Protein AF-A0A2V7JNX9-F1 (afdb_monomer_lite)

Secondary structure (DSSP, 8-state):
----S-----HHHHHHHHHHHHTT--EEEESHHHHHHHHT------EEEE--

Sequence (52 aa):
MNFPERLPIPDDVLRIARRLEEAGYETWCVGGAIRDNLLGLENHDFDLTTAA

Radius of gyration: 11.79 Å; chains: 1; bounding box: 23×21×33 Å

pLDDT: mean 94.77, std 5.11, range [67.69, 98.5]

Structure (mmCIF, N/CA/C/O backbone):
data_AF-A0A2V7JNX9-F1
#
_entry.id   AF-A0A2V7JNX9-F1
#
loop_
_atom_site.group_PDB
_atom_site.id
_atom_site.type_symbol
_atom_site.label_atom_id
_atom_site.label_alt_id
_atom_site.label_comp_id
_atom_site.label_asym_id
_atom_site.label_entity_id
_atom_site.label_seq_id
_atom_site.pdbx_PDB_ins_code
_atom_site.Cartn_x
_atom_site.Cartn_y
_atom_site.Cartn_z
_atom_site.occupancy
_atom_site.B_iso_or_equiv
_atom_site.auth_seq_id
_atom_site.auth_comp_id
_atom_site.auth_asym_id
_atom_site.auth_atom_id
_atom_site.pdbx_PDB_model_num
ATOM 1 N N . MET A 1 1 ? -0.700 -14.925 19.088 1.00 67.69 1 MET A N 1
ATOM 2 C CA . MET A 1 1 ? -1.401 -13.844 18.362 1.00 67.69 1 MET A CA 1
ATOM 3 C C . MET A 1 1 ? -2.224 -14.497 17.272 1.00 67.69 1 MET A C 1
ATOM 5 O O . MET A 1 1 ? -1.731 -15.459 16.697 1.00 67.69 1 MET A O 1
ATOM 9 N N . ASN A 1 2 ? -3.452 -14.039 17.034 1.00 84.38 2 ASN A N 1
ATOM 10 C CA . ASN A 1 2 ? -4.270 -14.530 15.928 1.00 84.38 2 ASN A CA 1
ATOM 11 C C . ASN A 1 2 ? -4.173 -13.511 14.794 1.00 84.38 2 ASN A C 1
ATOM 13 O O . ASN A 1 2 ? -4.606 -12.376 14.975 1.00 84.38 2 ASN A O 1
ATOM 17 N N . PHE A 1 3 ? -3.558 -13.889 13.678 1.00 86.44 3 PHE A N 1
ATOM 18 C CA . PHE A 1 3 ? -3.482 -13.034 12.498 1.00 86.44 3 PHE A CA 1
ATOM 19 C C . PHE A 1 3 ? -4.612 -13.400 11.532 1.00 86.44 3 PHE A C 1
ATOM 21 O O . PHE A 1 3 ? -4.920 -14.586 11.398 1.00 86.44 3 PHE A O 1
ATOM 28 N N . PRO A 1 4 ? -5.255 -12.415 10.884 1.00 90.56 4 PRO A N 1
ATOM 29 C CA . PRO A 1 4 ? -6.258 -12.705 9.871 1.00 90.56 4 PRO A CA 1
ATOM 30 C C . PRO A 1 4 ? -5.606 -13.379 8.656 1.00 90.56 4 PRO A C 1
ATOM 32 O O . PRO A 1 4 ? -4.467 -13.075 8.307 1.00 90.56 4 PRO A O 1
ATOM 35 N N . GLU A 1 5 ? -6.343 -14.259 7.973 1.00 92.81 5 GLU A N 1
ATOM 36 C CA . GLU A 1 5 ? -5.866 -14.874 6.722 1.00 92.81 5 GLU A CA 1
ATOM 37 C C . GLU A 1 5 ? -5.681 -13.846 5.597 1.00 92.81 5 GLU A C 1
ATOM 39 O O . GLU A 1 5 ? -4.891 -14.060 4.679 1.00 92.81 5 GLU A O 1
ATOM 44 N N . ARG A 1 6 ? -6.436 -12.740 5.640 1.00 91.88 6 ARG A N 1
ATOM 45 C CA . ARG A 1 6 ? -6.401 -11.669 4.641 1.00 91.88 6 ARG A CA 1
ATOM 46 C C . ARG A 1 6 ? -6.578 -10.309 5.294 1.00 91.88 6 ARG A C 1
ATOM 48 O O . ARG A 1 6 ? -7.370 -10.164 6.223 1.00 91.88 6 ARG A O 1
ATOM 55 N N . LEU A 1 7 ? -5.882 -9.318 4.749 1.00 93.25 7 LEU A N 1
ATOM 56 C CA . LEU A 1 7 ? -6.101 -7.911 5.063 1.00 93.25 7 LEU A CA 1
ATOM 57 C C . LEU A 1 7 ? -6.979 -7.275 3.975 1.00 93.25 7 LEU A C 1
ATOM 59 O O . LEU A 1 7 ? -6.870 -7.671 2.810 1.00 93.25 7 LEU A O 1
ATOM 63 N N . PRO A 1 8 ? -7.850 -6.314 4.324 1.00 92.56 8 PRO A N 1
ATOM 64 C CA . PRO A 1 8 ? -8.686 -5.595 3.368 1.00 92.56 8 PRO A CA 1
ATOM 65 C C . PRO A 1 8 ? -7.856 -4.563 2.585 1.00 92.56 8 PRO A C 1
ATOM 67 O O . PRO A 1 8 ? -7.963 -3.358 2.789 1.00 92.56 8 PRO A O 1
ATOM 70 N N . ILE A 1 9 ? -7.004 -5.050 1.685 1.00 94.44 9 ILE A N 1
ATOM 71 C CA . ILE A 1 9 ? -6.199 -4.213 0.790 1.00 94.44 9 ILE A CA 1
ATOM 72 C C . ILE A 1 9 ? -7.056 -3.799 -0.423 1.00 94.44 9 ILE A C 1
ATOM 74 O O . ILE A 1 9 ? -7.643 -4.681 -1.054 1.00 94.44 9 ILE A O 1
ATOM 78 N N . PRO A 1 10 ? -7.126 -2.504 -0.790 1.00 95.56 10 PRO A N 1
ATOM 79 C CA . PRO A 1 10 ? -7.863 -2.049 -1.967 1.00 95.56 10 PRO A CA 1
ATOM 80 C C . PRO A 1 10 ? -7.344 -2.655 -3.278 1.00 95.56 10 PRO A C 1
ATOM 82 O O . PRO A 1 10 ? -6.135 -2.778 -3.486 1.00 95.56 10 PRO A O 1
ATOM 85 N N . ASP A 1 11 ? -8.254 -2.939 -4.213 1.00 97.25 11 ASP A N 1
ATOM 86 C CA . ASP A 1 11 ? -7.919 -3.529 -5.520 1.00 97.25 11 ASP A CA 1
ATOM 87 C C . ASP A 1 11 ? -6.925 -2.682 -6.328 1.00 97.25 11 ASP A C 1
ATOM 89 O O . ASP A 1 11 ? -6.085 -3.223 -7.049 1.00 97.25 11 ASP A O 1
ATOM 93 N N . ASP A 1 12 ? -6.972 -1.355 -6.191 1.00 97.06 12 ASP A N 1
ATOM 94 C CA . ASP A 1 12 ? -6.026 -0.459 -6.857 1.00 97.06 12 ASP A CA 1
ATOM 95 C C . ASP A 1 12 ? -4.587 -0.640 -6.358 1.00 97.06 12 ASP A C 1
ATOM 97 O O . ASP A 1 12 ? -3.659 -0.635 -7.169 1.00 97.06 12 ASP A O 1
ATOM 101 N N . VAL A 1 13 ? -4.395 -0.878 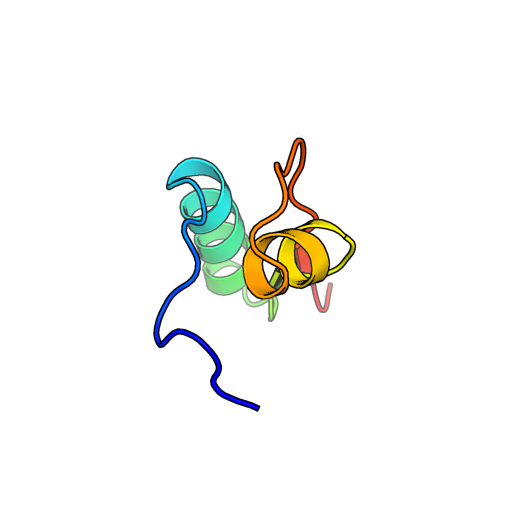-5.057 1.00 97.12 13 VAL A N 1
ATOM 102 C CA . VAL A 1 13 ? -3.075 -1.167 -4.470 1.00 97.12 13 VAL A CA 1
ATOM 103 C C . VAL A 1 13 ? -2.563 -2.508 -4.996 1.00 97.12 13 VAL A C 1
ATOM 105 O O . VAL A 1 13 ? -1.421 -2.604 -5.447 1.00 97.12 13 VAL A O 1
ATOM 108 N N . LEU A 1 14 ? -3.430 -3.526 -5.042 1.00 97.38 14 LEU A N 1
ATOM 109 C CA . LEU A 1 14 ? -3.095 -4.842 -5.599 1.00 97.38 14 LEU A CA 1
ATOM 110 C C . LEU A 1 14 ? -2.746 -4.767 -7.092 1.00 97.38 14 LEU A C 1
ATOM 112 O O . LEU A 1 14 ? -1.841 -5.459 -7.558 1.00 97.38 14 LEU A O 1
ATOM 116 N N . ARG A 1 15 ? -3.438 -3.913 -7.853 1.00 98.44 15 ARG A N 1
ATOM 117 C CA . ARG A 1 15 ? -3.167 -3.675 -9.275 1.00 98.44 15 ARG A CA 1
ATOM 118 C C . ARG A 1 15 ? -1.807 -3.015 -9.495 1.00 98.44 15 ARG A C 1
ATOM 120 O O . ARG A 1 15 ? -1.125 -3.373 -10.453 1.00 98.44 15 ARG A O 1
ATOM 127 N N . ILE A 1 16 ? -1.409 -2.070 -8.643 1.00 98.00 16 ILE A N 1
ATOM 128 C CA . ILE A 1 16 ? -0.077 -1.448 -8.707 1.00 98.00 16 ILE A CA 1
ATOM 129 C C . ILE A 1 16 ? 0.999 -2.480 -8.362 1.00 98.00 16 ILE A C 1
ATOM 131 O O . ILE A 1 16 ? 1.943 -2.630 -9.134 1.00 98.00 16 ILE A O 1
ATOM 135 N N . ALA A 1 17 ? 0.818 -3.239 -7.276 1.00 97.94 17 ALA A N 1
ATOM 136 C CA . ALA A 1 17 ? 1.757 -4.285 -6.877 1.00 97.94 17 ALA A CA 1
ATOM 137 C C . ALA A 1 17 ? 1.957 -5.330 -7.985 1.00 97.94 17 ALA A C 1
ATOM 139 O O . ALA A 1 17 ? 3.089 -5.627 -8.350 1.00 97.94 17 ALA A O 1
ATOM 140 N N . ARG A 1 18 ? 0.872 -5.803 -8.617 1.00 98.31 18 ARG A N 1
ATOM 141 C CA . ARG A 1 18 ? 0.968 -6.721 -9.766 1.00 98.31 18 ARG A CA 1
ATOM 142 C C . ARG A 1 18 ? 1.776 -6.154 -10.926 1.00 98.31 18 ARG A C 1
ATOM 144 O O . ARG A 1 18 ? 2.542 -6.894 -11.519 1.00 98.31 18 ARG A O 1
ATOM 151 N N . ARG A 1 19 ? 1.632 -4.866 -11.253 1.00 98.38 19 ARG A N 1
ATOM 152 C CA . ARG A 1 19 ? 2.403 -4.253 -12.348 1.00 98.38 19 ARG A CA 1
ATOM 153 C C . ARG A 1 19 ? 3.898 -4.191 -12.051 1.00 98.38 19 ARG A C 1
ATOM 155 O O . ARG A 1 19 ? 4.694 -4.328 -12.972 1.00 98.38 19 ARG A O 1
ATOM 162 N N . LEU A 1 20 ? 4.267 -3.949 -10.795 1.00 98.31 20 LEU A N 1
ATOM 1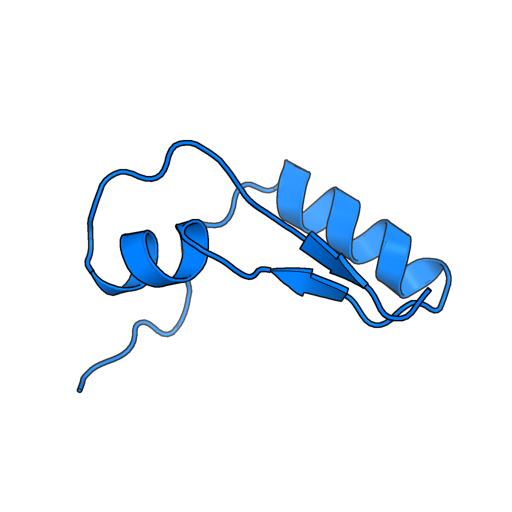63 C CA . LEU A 1 20 ? 5.666 -3.944 -10.367 1.00 98.31 20 LEU A CA 1
ATOM 164 C C . LEU A 1 20 ? 6.257 -5.362 -10.420 1.00 98.31 20 LEU A C 1
ATOM 166 O O . LEU A 1 20 ? 7.322 -5.555 -11.004 1.00 98.31 20 LEU A O 1
ATOM 170 N N . GLU A 1 21 ? 5.507 -6.357 -9.945 1.00 98.38 21 GLU A N 1
ATOM 171 C CA . GLU A 1 21 ? 5.869 -7.780 -10.038 1.00 98.38 21 GLU A CA 1
ATOM 172 C C . GLU A 1 21 ? 5.993 -8.263 -11.493 1.00 98.38 21 GLU A C 1
ATOM 174 O O . GLU A 1 21 ? 6.967 -8.915 -11.859 1.00 98.38 21 GLU A O 1
ATOM 179 N N . GLU A 1 22 ? 5.048 -7.898 -12.366 1.00 98.50 22 GLU A N 1
ATOM 180 C CA . GLU A 1 22 ? 5.088 -8.209 -13.805 1.00 98.50 22 GLU A CA 1
ATOM 181 C C . GLU A 1 22 ? 6.296 -7.573 -14.510 1.00 98.50 22 GLU A C 1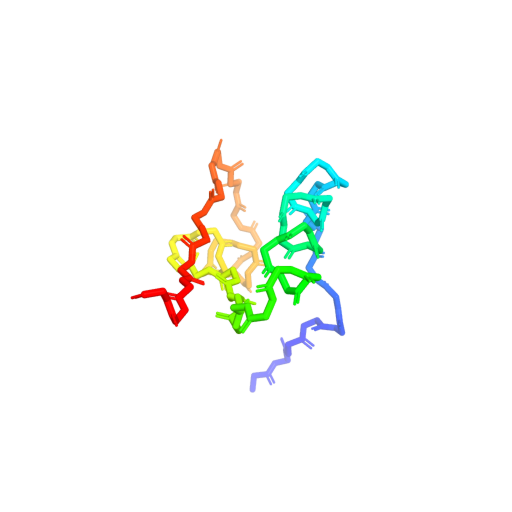
ATOM 183 O O . GLU A 1 22 ? 6.785 -8.110 -15.505 1.00 98.50 22 GLU A O 1
ATOM 188 N N . ALA A 1 23 ? 6.800 -6.450 -13.993 1.00 97.94 23 ALA A N 1
ATOM 189 C CA . ALA A 1 23 ? 8.029 -5.817 -14.461 1.00 97.94 23 ALA A CA 1
ATOM 190 C C . ALA A 1 23 ? 9.307 -6.472 -13.896 1.00 97.94 23 ALA A C 1
ATOM 192 O O . ALA A 1 23 ? 10.409 -6.073 -14.270 1.00 97.94 23 ALA A O 1
ATOM 193 N N . GLY A 1 24 ? 9.172 -7.497 -13.048 1.00 98.12 24 GLY A N 1
ATOM 194 C CA . GLY A 1 24 ? 10.278 -8.253 -12.466 1.00 98.12 24 GLY A CA 1
ATOM 195 C C . GLY A 1 24 ? 10.770 -7.720 -11.122 1.00 98.12 24 GLY A C 1
ATOM 196 O O . GLY A 1 24 ? 11.854 -8.116 -10.694 1.00 98.12 24 GLY A O 1
ATOM 197 N N . TYR A 1 25 ? 10.008 -6.842 -10.463 1.00 98.25 25 TYR A N 1
ATOM 198 C CA . TYR A 1 25 ? 10.373 -6.297 -9.160 1.00 98.25 25 TYR A CA 1
ATOM 199 C C . TYR A 1 25 ? 9.520 -6.894 -8.038 1.00 98.25 25 TYR A C 1
ATOM 201 O O . TYR A 1 25 ? 8.320 -6.629 -7.944 1.00 98.25 25 TYR A O 1
ATOM 209 N N . GLU A 1 26 ? 10.168 -7.649 -7.148 1.00 98.00 26 GLU A N 1
ATOM 210 C CA . GLU A 1 26 ? 9.540 -8.154 -5.925 1.00 98.00 26 GLU A CA 1
ATOM 211 C C . GLU A 1 26 ? 8.990 -6.978 -5.104 1.00 98.00 26 GLU A C 1
ATOM 213 O O . GLU A 1 26 ? 9.732 -6.048 -4.775 1.00 98.00 26 GLU A O 1
ATOM 218 N N . THR A 1 27 ? 7.697 -7.016 -4.790 1.00 98.25 27 THR A N 1
ATOM 219 C CA . THR A 1 27 ? 6.913 -5.898 -4.270 1.00 98.25 27 THR A CA 1
ATOM 220 C C . THR A 1 27 ? 6.110 -6.299 -3.038 1.00 98.25 27 THR A C 1
ATOM 222 O O . THR A 1 27 ? 5.323 -7.243 -3.043 1.00 98.25 27 THR A O 1
ATOM 225 N N . TRP A 1 28 ? 6.229 -5.501 -1.979 1.00 97.06 28 TRP A N 1
ATOM 226 C CA . TRP A 1 28 ? 5.588 -5.753 -0.693 1.00 97.06 28 TRP A CA 1
ATOM 227 C C . TRP A 1 28 ? 4.762 -4.557 -0.234 1.00 97.06 28 TRP A C 1
ATOM 229 O O . TRP A 1 28 ? 5.223 -3.418 -0.287 1.00 97.06 28 TRP A O 1
ATOM 239 N N . CYS A 1 29 ? 3.567 -4.823 0.298 1.00 96.81 29 CYS A N 1
ATOM 240 C CA . CYS A 1 29 ? 2.838 -3.839 1.093 1.00 96.81 29 CYS A CA 1
ATOM 241 C C . CYS A 1 29 ? 3.448 -3.774 2.495 1.00 96.81 29 CYS A C 1
ATOM 243 O O . CYS A 1 29 ? 3.609 -4.804 3.151 1.00 96.81 29 CYS A O 1
ATOM 245 N N . VAL A 1 30 ? 3.789 -2.574 2.956 1.00 96.50 30 VAL A N 1
ATOM 246 C CA . VAL A 1 30 ? 4.544 -2.370 4.200 1.00 96.50 30 VAL A CA 1
ATOM 247 C C . VAL A 1 30 ? 3.959 -1.229 5.032 1.00 96.50 30 VAL A C 1
ATOM 249 O O . VAL A 1 30 ? 2.921 -0.658 4.707 1.00 96.50 30 VAL A O 1
ATOM 252 N N . GLY A 1 31 ? 4.628 -0.909 6.139 1.00 96.19 31 GLY A N 1
ATOM 253 C CA . GLY A 1 31 ? 4.395 0.330 6.870 1.00 96.19 31 GLY A CA 1
ATOM 254 C C . GLY A 1 31 ? 3.178 0.311 7.791 1.00 96.19 31 GLY A C 1
ATOM 255 O O . GLY A 1 31 ? 2.752 -0.734 8.298 1.00 96.19 31 GLY A O 1
ATOM 256 N N . GLY A 1 32 ? 2.664 1.517 8.049 1.00 96.62 32 GLY A N 1
ATOM 257 C CA . GLY A 1 32 ? 1.556 1.756 8.973 1.00 96.62 32 GLY A CA 1
ATOM 258 C C . GLY A 1 32 ? 0.302 0.988 8.578 1.00 96.62 32 GLY A C 1
ATOM 259 O O . GLY A 1 32 ? -0.332 0.397 9.442 1.00 96.62 32 GLY A O 1
ATOM 260 N N . ALA A 1 33 ? 0.034 0.866 7.277 1.00 95.56 33 ALA A N 1
ATOM 261 C CA . ALA A 1 33 ? -1.127 0.151 6.769 1.00 95.56 33 ALA A CA 1
ATOM 262 C C . ALA A 1 33 ? -1.218 -1.293 7.251 1.00 95.56 33 ALA A C 1
ATOM 264 O O . ALA A 1 33 ? -2.280 -1.730 7.691 1.00 95.56 33 ALA A O 1
ATOM 265 N N . ILE A 1 34 ? -0.105 -2.029 7.239 1.00 95.50 34 ILE A N 1
ATOM 266 C CA . ILE A 1 34 ? -0.083 -3.407 7.735 1.00 95.50 34 ILE A CA 1
ATOM 267 C C . ILE A 1 34 ? -0.324 -3.432 9.242 1.00 95.50 34 ILE A C 1
ATOM 269 O O . ILE A 1 34 ? -1.162 -4.197 9.713 1.00 95.50 34 ILE A O 1
ATOM 273 N N . ARG A 1 35 ? 0.356 -2.569 10.005 1.00 95.44 35 ARG A N 1
ATOM 274 C CA . 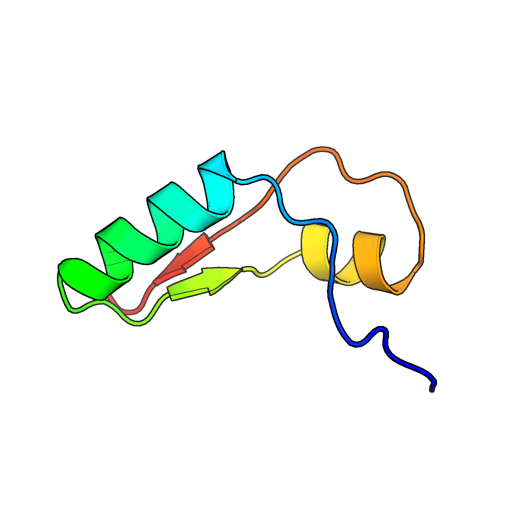ARG A 1 35 ? 0.157 -2.468 11.458 1.00 95.44 35 ARG A CA 1
ATOM 275 C C . ARG A 1 35 ? -1.302 -2.158 11.797 1.00 95.44 35 ARG A C 1
ATOM 277 O O . ARG A 1 35 ? -1.882 -2.845 12.631 1.00 95.44 35 ARG A O 1
ATOM 284 N N . ASP A 1 36 ? -1.877 -1.147 11.163 1.00 95.62 36 ASP A N 1
ATOM 285 C CA . ASP A 1 36 ? -3.203 -0.630 11.483 1.00 95.62 36 ASP A CA 1
ATOM 286 C C . ASP A 1 36 ? -4.279 -1.660 11.109 1.00 95.62 36 ASP A C 1
ATOM 288 O O . ASP A 1 36 ? -5.141 -1.961 11.932 1.00 95.62 36 ASP A O 1
ATO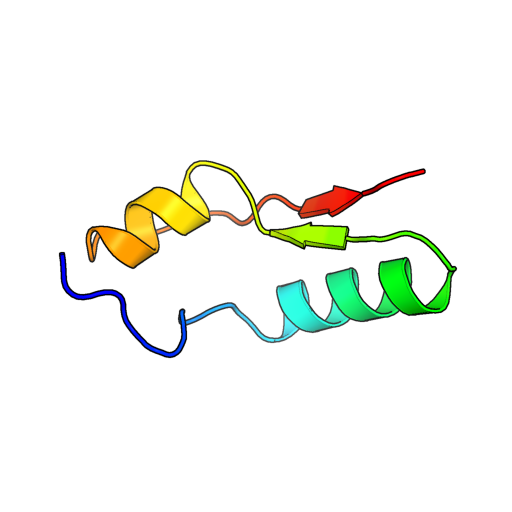M 292 N N . ASN A 1 37 ? -4.141 -2.339 9.962 1.00 94.25 37 ASN A N 1
ATOM 293 C CA . ASN A 1 37 ? -5.016 -3.456 9.593 1.00 94.25 37 ASN A CA 1
ATOM 294 C C . ASN A 1 37 ? -4.909 -4.649 10.564 1.00 94.25 37 ASN A C 1
ATOM 296 O O . ASN A 1 37 ? -5.923 -5.254 10.908 1.00 94.25 37 ASN A O 1
ATOM 300 N N . LEU A 1 38 ? -3.705 -4.990 11.040 1.00 94.00 38 LEU A N 1
ATOM 301 C CA . LEU A 1 38 ? -3.517 -6.066 12.024 1.00 94.00 38 LEU A CA 1
ATOM 302 C C . LEU A 1 38 ? -4.055 -5.700 13.417 1.00 94.00 38 LEU A C 1
ATOM 304 O O . LEU A 1 38 ? -4.451 -6.590 14.169 1.00 94.00 38 LEU A O 1
ATOM 308 N N . LEU A 1 39 ? -4.074 -4.410 13.760 1.00 93.88 39 LEU A N 1
ATOM 309 C CA . LEU A 1 39 ? -4.641 -3.885 15.006 1.00 93.88 39 LEU A CA 1
ATOM 310 C C . LEU A 1 39 ? -6.149 -3.588 14.913 1.00 93.88 39 LEU A C 1
ATOM 312 O O . LEU A 1 39 ? -6.758 -3.286 15.938 1.00 93.88 39 LEU A O 1
ATOM 316 N N . GLY A 1 40 ? -6.754 -3.670 13.723 1.00 92.62 40 GLY A N 1
ATOM 317 C CA . GLY A 1 40 ? -8.154 -3.298 13.498 1.00 92.62 40 GLY A CA 1
ATOM 318 C C . GLY A 1 40 ? -8.417 -1.792 13.616 1.00 92.62 40 GLY A C 1
ATOM 319 O O . GLY A 1 40 ? -9.513 -1.390 14.002 1.00 92.62 40 GLY A O 1
ATOM 320 N N . LEU A 1 41 ? -7.408 -0.967 13.333 1.00 94.75 41 LEU A N 1
ATOM 321 C CA . LEU A 1 41 ? -7.500 0.491 13.297 1.00 94.75 41 LEU A CA 1
ATOM 322 C C . LEU A 1 41 ? -7.855 0.973 11.886 1.00 94.75 41 LEU A C 1
ATOM 324 O O . LEU A 1 41 ? -7.612 0.280 10.897 1.00 94.75 41 LEU A O 1
ATOM 328 N N . GLU A 1 42 ? -8.420 2.177 11.795 1.00 93.94 42 GLU A N 1
ATOM 329 C CA . GLU A 1 42 ? -8.642 2.830 10.507 1.00 93.94 42 GLU A CA 1
ATOM 330 C C . GLU A 1 42 ? -7.298 3.091 9.817 1.00 93.94 42 GLU A C 1
ATOM 332 O O . GLU A 1 42 ? -6.355 3.592 10.431 1.00 93.94 42 GLU A O 1
ATOM 337 N N . ASN A 1 43 ? -7.217 2.730 8.539 1.00 93.62 43 ASN A N 1
ATOM 338 C CA . ASN A 1 43 ? -6.056 2.966 7.697 1.00 93.62 43 ASN A CA 1
ATOM 339 C C . ASN A 1 43 ? -6.398 4.007 6.619 1.00 93.62 43 ASN A C 1
ATOM 341 O O . ASN A 1 43 ? -7.487 3.972 6.047 1.00 93.62 43 ASN A O 1
ATOM 345 N N . HIS A 1 44 ? -5.463 4.919 6.343 1.00 91.69 44 HIS A N 1
ATOM 346 C CA . HIS A 1 44 ? -5.675 6.052 5.436 1.00 91.69 44 HIS A CA 1
ATOM 347 C C . HIS A 1 44 ? -4.867 5.967 4.132 1.00 91.69 44 HIS A C 1
ATOM 349 O O . HIS A 1 44 ? -5.267 6.559 3.131 1.00 91.69 44 HIS A O 1
ATOM 355 N N . ASP A 1 45 ? -3.748 5.245 4.132 1.00 95.6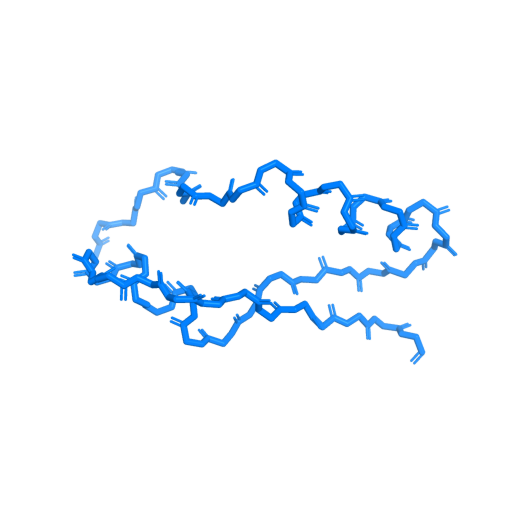2 45 ASP A N 1
ATOM 356 C CA . ASP A 1 45 ? -2.825 5.110 3.007 1.00 95.62 45 ASP A CA 1
ATOM 357 C C . ASP A 1 45 ? -2.177 3.718 2.954 1.00 95.62 45 ASP A C 1
ATOM 359 O O . ASP A 1 45 ? -2.198 2.959 3.921 1.00 95.62 45 ASP A O 1
ATOM 363 N N . PHE A 1 46 ? -1.612 3.368 1.797 1.00 97.50 46 PHE A N 1
ATOM 364 C CA . PHE A 1 46 ? -0.886 2.117 1.582 1.00 97.50 46 PHE A CA 1
ATOM 365 C C . PHE A 1 46 ? 0.470 2.401 0.946 1.00 97.50 46 PHE A C 1
ATOM 367 O O . PHE A 1 46 ? 0.537 3.008 -0.124 1.00 97.50 46 PHE A O 1
ATOM 374 N N . ASP A 1 47 ? 1.525 1.883 1.570 1.00 97.06 47 ASP A N 1
ATOM 375 C CA . ASP A 1 47 ? 2.891 1.965 1.064 1.00 97.06 47 ASP A CA 1
ATOM 376 C C . ASP A 1 47 ? 3.310 0.648 0.407 1.00 97.06 47 ASP A C 1
ATOM 378 O O . ASP A 1 47 ? 3.150 -0.435 0.983 1.00 97.06 47 ASP A O 1
ATOM 382 N N . LEU A 1 48 ? 3.908 0.751 -0.781 1.00 97.50 48 LEU A N 1
ATOM 383 C CA . LEU A 1 48 ? 4.575 -0.355 -1.463 1.00 97.50 48 LEU A CA 1
ATOM 384 C C . LEU A 1 48 ? 6.088 -0.123 -1.454 1.00 97.50 48 LEU A C 1
ATOM 386 O O . LEU A 1 48 ? 6.557 0.959 -1.800 1.00 97.50 48 LEU A O 1
ATOM 390 N N . THR A 1 49 ? 6.850 -1.154 -1.098 1.00 97.81 49 THR A N 1
ATOM 391 C CA . THR A 1 49 ? 8.302 -1.210 -1.310 1.00 97.81 49 THR A CA 1
ATOM 392 C C . THR A 1 49 ? 8.616 -2.245 -2.381 1.00 97.81 49 THR A C 1
ATOM 394 O O . THR A 1 49 ? 7.897 -3.235 -2.502 1.00 97.81 49 THR A O 1
ATOM 397 N N . THR A 1 50 ? 9.670 -2.018 -3.161 1.00 97.50 50 THR A N 1
ATOM 398 C CA . THR A 1 50 ? 10.028 -2.862 -4.303 1.00 97.50 50 THR A CA 1
ATOM 399 C C . THR A 1 50 ? 11.541 -3.025 -4.431 1.00 97.50 50 THR A C 1
ATOM 401 O O . THR A 1 50 ? 12.289 -2.121 -4.063 1.00 97.50 50 THR A O 1
ATOM 404 N N . ALA A 1 51 ? 11.999 -4.151 -4.980 1.00 93.38 51 ALA A N 1
ATOM 405 C CA . ALA A 1 51 ? 13.416 -4.453 -5.219 1.00 93.38 51 ALA A CA 1
ATOM 406 C C . ALA A 1 51 ? 13.950 -3.870 -6.551 1.00 93.38 51 ALA A C 1
ATOM 408 O O . ALA A 1 51 ? 14.549 -4.593 -7.349 1.00 93.38 51 ALA A O 1
ATOM 409 N N . ALA A 1 52 ? 13.678 -2.587 -6.816 1.00 82.44 52 ALA A N 1
ATOM 410 C CA . ALA A 1 52 ? 14.131 -1.871 -8.020 1.00 82.44 52 ALA A CA 1
ATOM 411 C C . ALA A 1 52 ? 15.522 -1.234 -7.872 1.00 82.44 52 ALA A C 1
ATOM 413 O O . ALA A 1 52 ? 15.914 -0.912 -6.727 1.00 82.44 52 ALA A O 1
#

Foldseek 3Di:
DDFDPDFPDDPVVVVVCVVLVVVVKNKDWDDPSVVCSRVVHDDDDIDMDIPD